Protein AF-A0A2V8E958-F1 (afdb_monomer_lite)

Foldseek 3Di:
DDPDDPQCPVVVVVVVVPDQKDKAKDWPDPQFQFADIFIFIAIADPPDDDPPLDAPVVDDPVRLVVLLCVRVVPPVHDGNSNRNSVNVVVLLVVLVVVCVVPVLQVCNPCVRHPDPSNLVSCVVPNDDPRGDPPDDDPVNVVVPD

Secondary structure (DSSP, 8-state):
-PPPPGGGHHHHHHHHTT-S--EEEEEE-TT-SBS--EEEEEE--TT---TT---GGGS-HHHHHHHHHHHHHT-S---HHHHHHHHHHHHHHHHHHHHHH-GGG-HHHHTT---HHHHHHHHHH---TTB-TT---HHHHTT--

pLDDT: mean 80.19, std 15.6, range [35.97, 97.81]

Structure (mmCIF, N/CA/C/O backbone):
data_AF-A0A2V8E958-F1
#
_entry.id   AF-A0A2V8E958-F1
#
loop_
_atom_site.group_PDB
_atom_site.id
_atom_site.type_symbol
_atom_site.label_atom_id
_atom_site.label_alt_id
_atom_site.label_comp_id
_atom_site.label_asym_id
_atom_site.label_entity_id
_atom_site.label_seq_id
_atom_site.pdbx_PDB_ins_code
_atom_site.Cartn_x
_atom_site.Cartn_y
_atom_site.Cartn_z
_atom_site.occupancy
_atom_site.B_iso_or_equiv
_atom_site.auth_seq_id
_atom_site.auth_comp_id
_atom_site.auth_asym_id
_atom_site.auth_atom_id
_atom_site.pdbx_PDB_model_num
ATOM 1 N N . MET A 1 1 ? -1.763 -2.589 37.118 1.00 35.97 1 MET A N 1
ATOM 2 C CA . MET A 1 1 ? -2.200 -1.428 36.309 1.00 35.97 1 MET A CA 1
ATOM 3 C C . MET A 1 1 ? -1.432 -1.448 34.993 1.00 35.97 1 MET A C 1
ATOM 5 O O . MET A 1 1 ? -0.215 -1.314 35.014 1.00 35.97 1 MET A O 1
ATOM 9 N N . VAL A 1 2 ? -2.095 -1.737 33.870 1.00 41.94 2 VAL A N 1
ATOM 10 C CA . VAL A 1 2 ? -1.427 -1.859 32.560 1.00 41.94 2 VAL A CA 1
ATOM 11 C C . VAL A 1 2 ? -1.036 -0.460 32.080 1.00 41.94 2 VAL A C 1
ATOM 13 O O . VAL A 1 2 ? -1.898 0.406 31.946 1.00 41.94 2 VAL A O 1
ATOM 16 N N . ARG A 1 3 ? 0.2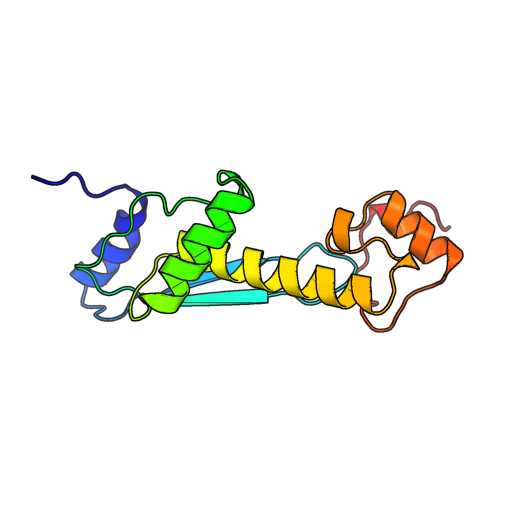60 -0.215 31.842 1.00 41.00 3 ARG A N 1
ATOM 17 C CA . ARG A 1 3 ? 0.726 1.027 31.206 1.00 41.00 3 ARG A CA 1
ATOM 18 C C . ARG A 1 3 ? 0.137 1.099 29.799 1.00 41.00 3 ARG A C 1
ATOM 20 O O . ARG A 1 3 ? 0.449 0.258 28.962 1.00 41.00 3 ARG A O 1
ATOM 27 N N . VAL A 1 4 ? -0.704 2.097 29.54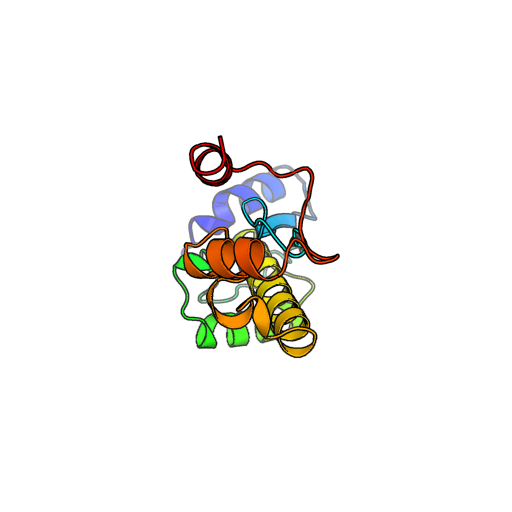7 1.00 50.84 4 VAL A N 1
ATOM 28 C CA . VAL A 1 4 ? -1.223 2.374 28.206 1.00 50.84 4 VAL A CA 1
ATOM 29 C C . VAL A 1 4 ? -0.081 2.969 27.369 1.00 50.84 4 VAL A C 1
ATOM 31 O O . VAL A 1 4 ? 0.457 4.006 27.760 1.00 50.84 4 VAL A O 1
ATOM 34 N N . PRO A 1 5 ? 0.329 2.342 26.251 1.00 52.16 5 PRO A N 1
ATOM 35 C CA . PRO A 1 5 ? 1.373 2.890 25.388 1.00 52.16 5 PRO A CA 1
ATOM 36 C C . PRO A 1 5 ? 0.954 4.241 24.791 1.00 52.16 5 PRO A C 1
ATOM 38 O O . PRO A 1 5 ? -0.223 4.452 24.491 1.00 52.16 5 PRO A O 1
ATOM 41 N N . ALA A 1 6 ? 1.927 5.131 24.565 1.00 49.84 6 ALA A N 1
ATOM 42 C CA . ALA A 1 6 ? 1.717 6.512 24.107 1.00 49.84 6 ALA A CA 1
ATOM 43 C C . ALA A 1 6 ? 0.895 6.648 22.806 1.00 49.84 6 ALA A C 1
ATOM 45 O O . ALA A 1 6 ? 0.260 7.674 22.577 1.00 49.84 6 ALA A O 1
ATOM 46 N N . THR A 1 7 ? 0.846 5.605 21.974 1.00 56.62 7 THR A N 1
ATOM 47 C CA . THR A 1 7 ? 0.078 5.575 20.719 1.00 56.62 7 THR A CA 1
ATOM 48 C C . THR A 1 7 ? -1.436 5.628 20.917 1.00 56.62 7 THR A C 1
ATOM 50 O O . THR A 1 7 ? -2.149 6.028 20.004 1.00 56.62 7 THR A O 1
ATOM 53 N N . ARG A 1 8 ? -1.947 5.283 22.105 1.00 63.72 8 ARG A N 1
ATOM 54 C CA . ARG A 1 8 ? -3.380 5.395 22.419 1.00 63.72 8 ARG A CA 1
ATOM 55 C C . ARG A 1 8 ? -3.761 6.720 23.063 1.00 63.72 8 ARG A C 1
ATOM 57 O O . ARG A 1 8 ? -4.940 6.932 23.317 1.00 63.72 8 ARG A O 1
ATOM 64 N N . THR A 1 9 ? -2.812 7.609 23.351 1.00 70.56 9 THR A N 1
ATOM 65 C CA . THR A 1 9 ? -3.106 8.840 24.098 1.00 70.56 9 THR A CA 1
ATOM 66 C C . THR A 1 9 ? -4.092 9.732 23.344 1.00 70.56 9 THR A C 1
ATOM 68 O O . THR A 1 9 ? -5.063 10.182 23.941 1.00 70.56 9 THR A O 1
ATOM 71 N N . LEU A 1 10 ? -3.917 9.911 22.029 1.00 78.25 10 LEU A N 1
ATOM 72 C CA . LEU A 1 10 ? -4.840 10.706 21.208 1.00 78.25 10 LEU A CA 1
ATOM 73 C C . LEU A 1 10 ? -6.221 10.055 21.090 1.00 78.25 10 LEU A C 1
ATOM 75 O O . LEU A 1 10 ? -7.231 10.695 21.372 1.00 78.25 10 LEU A O 1
ATOM 79 N N . GLU A 1 11 ? -6.278 8.771 20.737 1.00 78.94 11 GLU A N 1
ATOM 80 C CA . GLU A 1 11 ? -7.554 8.064 20.600 1.00 78.94 11 GLU A CA 1
ATOM 81 C C . GLU A 1 11 ? -8.324 7.999 21.929 1.00 78.94 11 GLU A C 1
ATOM 83 O O . GLU A 1 11 ? -9.544 8.133 21.953 1.00 78.94 11 GLU A O 1
ATOM 88 N N . ASN A 1 12 ? -7.624 7.816 23.052 1.00 78.06 12 ASN A N 1
ATOM 89 C CA . ASN A 1 12 ? -8.234 7.812 24.379 1.00 78.06 12 ASN A CA 1
ATOM 90 C C . ASN A 1 12 ? -8.743 9.198 24.775 1.00 78.06 12 ASN A C 1
ATOM 92 O O . ASN A 1 12 ? -9.803 9.287 25.389 1.00 78.06 12 ASN A O 1
ATOM 96 N N . SER A 1 13 ? -8.027 10.269 24.422 1.00 84.38 13 SER A N 1
ATOM 97 C CA . SER A 1 13 ? -8.508 11.638 24.627 1.00 84.38 13 SER A CA 1
ATOM 98 C C . SER A 1 13 ? -9.791 11.903 23.838 1.00 84.38 13 SER A C 1
ATOM 100 O O . SER A 1 13 ? -10.743 12.430 24.405 1.00 84.38 13 SER A O 1
ATOM 102 N N . LEU A 1 14 ? -9.865 11.458 22.578 1.00 85.56 14 LEU A N 1
ATOM 103 C CA . LEU A 1 14 ? -11.079 11.567 21.761 1.00 85.56 14 LEU A CA 1
ATOM 104 C C . LEU A 1 14 ? -12.248 10.772 22.366 1.00 85.56 14 LEU A C 1
ATOM 106 O O . LEU A 1 14 ? -13.363 11.280 22.467 1.00 85.56 14 LEU A O 1
ATOM 110 N N . ARG A 1 15 ? -11.995 9.559 22.864 1.00 81.19 15 ARG A N 1
ATOM 111 C CA . ARG A 1 15 ? -13.026 8.763 23.551 1.00 81.19 15 ARG A CA 1
ATOM 112 C C . ARG A 1 15 ? -13.539 9.432 24.826 1.00 81.19 15 ARG A C 1
ATOM 114 O O . ARG A 1 15 ? -14.739 9.413 25.080 1.00 81.19 15 ARG A O 1
ATOM 121 N N . ARG A 1 16 ? -12.659 10.068 25.609 1.00 84.75 16 ARG A N 1
ATOM 122 C CA . ARG A 1 16 ? -13.041 10.792 26.837 1.00 84.75 16 ARG A CA 1
ATOM 123 C C . ARG A 1 16 ? -13.965 11.979 26.579 1.00 84.75 16 ARG A C 1
ATOM 125 O O . ARG A 1 16 ? -14.739 12.317 27.464 1.00 84.75 16 ARG A O 1
ATOM 132 N N . VAL A 1 17 ? -13.900 12.587 25.395 1.00 90.50 17 VAL A N 1
ATOM 133 C CA . VAL A 1 17 ? -14.793 13.692 25.006 1.00 90.50 17 VAL A 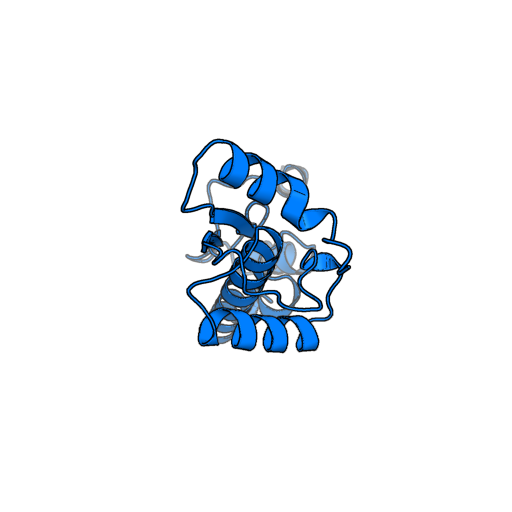CA 1
ATOM 134 C C . VAL A 1 17 ? -16.045 13.219 24.251 1.00 90.50 17 VAL A C 1
ATOM 136 O O . VAL A 1 17 ? -16.770 14.040 23.702 1.00 90.50 17 VAL A O 1
ATOM 139 N N . GLY A 1 18 ? -16.323 11.908 24.238 1.00 86.44 18 GLY A N 1
ATOM 140 C CA . GLY A 1 18 ? -17.582 11.336 23.745 1.00 86.44 18 GLY A CA 1
ATOM 141 C C . GLY A 1 18 ? -17.516 10.650 22.378 1.00 86.44 18 GLY A C 1
ATOM 142 O O . GLY A 1 18 ? -18.518 10.082 21.944 1.00 86.44 18 GLY A O 1
ATOM 143 N N . PHE A 1 19 ? -16.365 10.635 21.692 1.00 84.69 19 PHE A N 1
ATOM 144 C CA . PHE A 1 19 ? -16.241 9.909 20.423 1.00 84.69 19 PHE A CA 1
ATOM 145 C C . PHE A 1 19 ? -16.161 8.398 20.658 1.00 84.69 19 PHE A C 1
ATOM 147 O O . PHE A 1 19 ? -15.138 7.871 21.090 1.00 84.69 19 PHE A O 1
ATOM 154 N N . VAL A 1 20 ? -17.235 7.681 20.327 1.00 77.88 20 VAL A N 1
ATOM 155 C CA . VAL A 1 20 ? -17.314 6.216 20.481 1.00 77.88 20 VAL A CA 1
ATOM 156 C C . VAL A 1 20 ? -16.438 5.492 19.451 1.00 77.88 20 VAL A C 1
ATOM 158 O O . VAL A 1 20 ? -15.766 4.510 19.766 1.00 77.88 20 VAL A O 1
ATOM 161 N N . HIS A 1 21 ? -16.398 6.017 18.227 1.00 80.25 21 HIS A N 1
ATOM 162 C CA . HIS A 1 21 ? -15.698 5.431 17.090 1.00 80.25 21 HIS A CA 1
ATOM 163 C C . HIS A 1 21 ? -14.545 6.337 16.657 1.00 80.25 21 HIS A C 1
ATOM 165 O O . HIS A 1 21 ? -14.767 7.441 16.168 1.00 80.25 21 HIS A O 1
ATOM 171 N N . VAL A 1 22 ? -13.311 5.860 16.826 1.00 80.00 22 VAL A N 1
ATOM 172 C CA . VAL A 1 22 ? -12.095 6.576 16.419 1.00 80.00 22 VAL A CA 1
ATOM 173 C C . VAL A 1 22 ? -11.335 5.708 15.427 1.00 80.00 22 VAL A C 1
ATOM 175 O O . VAL A 1 22 ? -11.023 4.552 15.734 1.00 80.00 22 VAL A O 1
ATOM 178 N N . ALA A 1 23 ? -11.057 6.267 14.249 1.00 83.44 23 ALA A N 1
ATOM 179 C CA . ALA A 1 23 ? -10.279 5.614 13.209 1.00 83.44 23 ALA A CA 1
ATOM 180 C C . ALA A 1 23 ? -8.901 6.263 13.050 1.00 83.44 23 ALA A C 1
ATOM 182 O O . ALA A 1 23 ? -8.782 7.485 12.999 1.00 83.44 23 ALA A O 1
ATOM 183 N N . GLY A 1 24 ? -7.868 5.430 12.954 1.00 82.94 24 GLY A N 1
ATOM 184 C CA . GLY A 1 24 ? -6.555 5.832 12.474 1.00 82.94 24 GLY A CA 1
ATOM 185 C C . GLY A 1 24 ? -6.490 5.715 10.956 1.00 82.94 24 GLY A C 1
ATOM 186 O O . GLY A 1 24 ? -6.978 4.736 10.394 1.00 82.94 24 GLY A O 1
ATOM 187 N N . VAL A 1 25 ? -5.888 6.700 10.296 1.00 87.00 25 VAL A N 1
ATOM 188 C CA . VAL A 1 25 ? -5.746 6.746 8.836 1.00 87.00 25 VAL A CA 1
ATOM 189 C C . VAL A 1 25 ? -4.274 6.909 8.490 1.00 87.00 25 VAL A C 1
ATOM 191 O O . VAL A 1 25 ? -3.575 7.655 9.174 1.00 87.00 25 VAL A O 1
ATOM 194 N N . ASP A 1 26 ? -3.814 6.206 7.460 1.00 89.69 26 ASP A N 1
ATOM 195 C CA . ASP A 1 26 ? -2.472 6.380 6.901 1.00 89.69 26 ASP A CA 1
ATOM 196 C C . ASP A 1 26 ? -2.437 6.005 5.413 1.00 89.69 26 ASP A C 1
ATOM 198 O O . ASP A 1 26 ? -3.292 5.249 4.933 1.00 89.69 26 ASP A O 1
ATOM 202 N N . GLU A 1 27 ? -1.437 6.501 4.688 1.00 92.69 27 GLU A N 1
ATOM 203 C CA . GLU A 1 27 ? -1.225 6.222 3.274 1.00 92.69 27 GLU A CA 1
ATOM 204 C C . GLU A 1 27 ? 0.194 5.760 2.934 1.00 92.69 27 GLU A C 1
ATOM 206 O O . GLU A 1 27 ? 1.186 6.077 3.584 1.00 92.69 27 GLU A O 1
ATOM 211 N N . VAL A 1 28 ? 0.315 5.026 1.828 1.00 92.38 28 VAL A N 1
ATOM 212 C CA . VAL A 1 28 ? 1.604 4.616 1.271 1.00 92.38 28 VAL A CA 1
ATOM 213 C C . VAL A 1 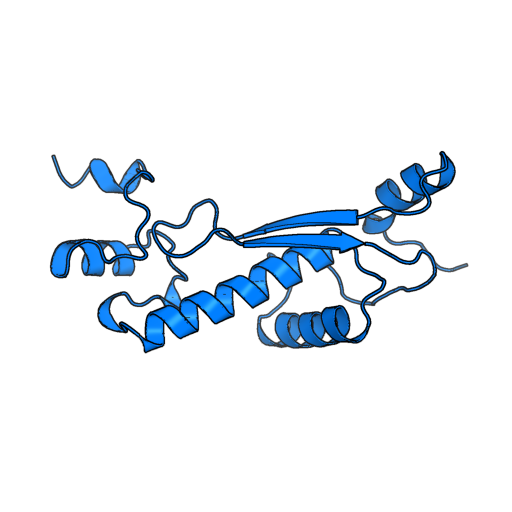28 ? 1.621 4.864 -0.230 1.00 92.38 28 VAL A C 1
ATOM 215 O O . VAL A 1 28 ? 0.635 4.673 -0.941 1.00 92.38 28 VAL A O 1
ATOM 218 N N . GLY A 1 29 ? 2.789 5.259 -0.739 1.00 90.56 29 GLY A N 1
ATOM 219 C CA . GL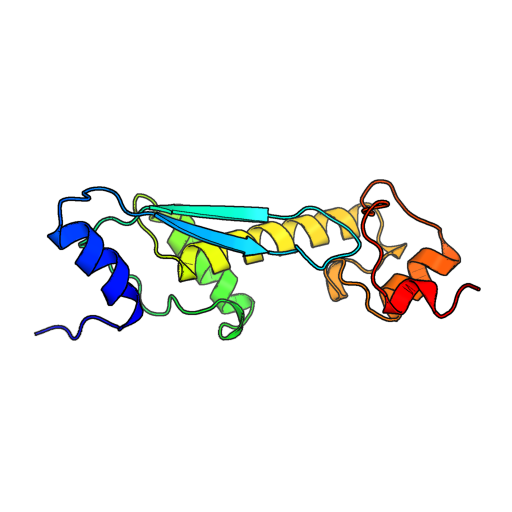Y A 1 29 ? 3.026 5.384 -2.174 1.00 90.56 29 GLY A CA 1
ATOM 220 C C . GLY A 1 29 ? 2.806 6.771 -2.753 1.00 90.56 29 GLY A C 1
ATOM 221 O O . GLY A 1 29 ? 2.829 6.911 -3.973 1.00 90.56 29 GLY A O 1
ATOM 222 N N . ARG A 1 30 ? 2.607 7.798 -1.918 1.00 92.88 30 ARG A N 1
ATOM 223 C CA . ARG A 1 30 ? 2.493 9.201 -2.352 1.00 92.88 30 ARG A CA 1
ATOM 224 C C . ARG A 1 30 ? 3.649 9.624 -3.267 1.00 92.88 30 ARG A C 1
ATOM 226 O O . ARG A 1 30 ? 3.400 10.192 -4.319 1.00 92.88 30 ARG A O 1
ATOM 233 N N . GLY A 1 31 ? 4.889 9.305 -2.891 1.00 90.50 31 GLY A N 1
ATOM 234 C CA . GLY A 1 31 ? 6.102 9.713 -3.618 1.00 90.50 31 GLY A CA 1
ATOM 235 C C . GLY A 1 31 ? 6.565 8.767 -4.732 1.00 90.50 31 GLY A C 1
ATOM 236 O O . GLY A 1 31 ? 7.704 8.872 -5.174 1.00 90.50 31 GLY A O 1
ATOM 237 N N . CYS A 1 32 ? 5.746 7.797 -5.139 1.00 92.62 32 CYS A N 1
ATOM 238 C CA . CYS A 1 32 ? 6.135 6.830 -6.163 1.00 92.62 32 CYS A CA 1
ATOM 239 C C . CYS A 1 32 ? 5.785 7.331 -7.568 1.00 92.62 32 CYS A C 1
ATOM 241 O O . CYS A 1 32 ? 4.706 7.878 -7.789 1.00 92.62 32 CYS A O 1
ATOM 243 N N . LEU A 1 33 ? 6.685 7.074 -8.516 1.00 93.81 33 LEU A N 1
ATOM 244 C CA . LEU A 1 33 ? 6.509 7.359 -9.939 1.00 93.81 33 LEU A CA 1
ATOM 245 C C . LEU A 1 33 ? 5.484 6.420 -10.592 1.00 93.81 33 LEU A C 1
ATOM 247 O O . LEU A 1 33 ? 4.822 6.801 -11.553 1.00 93.81 33 LEU A O 1
ATOM 251 N N . ALA A 1 34 ? 5.339 5.201 -10.067 1.00 94.06 34 ALA A N 1
ATOM 252 C CA . ALA A 1 34 ? 4.423 4.191 -10.588 1.00 94.06 34 ALA A CA 1
ATOM 253 C C . ALA A 1 34 ? 3.606 3.495 -9.492 1.00 94.06 34 ALA A C 1
ATOM 255 O O . ALA A 1 34 ? 3.998 3.443 -8.317 1.00 94.06 34 ALA A O 1
ATOM 256 N N . GLY A 1 35 ? 2.475 2.930 -9.912 1.00 93.75 35 GLY A N 1
ATOM 257 C CA . GLY A 1 35 ? 1.522 2.211 -9.073 1.00 93.75 35 GLY A CA 1
ATOM 258 C C . GLY A 1 35 ? 0.595 3.135 -8.277 1.00 93.75 35 GLY A C 1
ATOM 259 O O . GLY A 1 35 ? 0.755 4.359 -8.292 1.00 93.75 35 GLY A O 1
ATOM 260 N N . PRO A 1 36 ? -0.383 2.582 -7.548 1.00 93.88 36 PRO A N 1
ATOM 261 C CA . PRO A 1 36 ? -1.379 3.366 -6.824 1.00 93.88 36 PRO A CA 1
ATOM 262 C C . PRO A 1 36 ? -0.823 3.997 -5.539 1.00 93.88 36 PRO A C 1
ATOM 264 O O . PRO A 1 36 ? 0.212 3.580 -4.996 1.00 93.88 36 PRO A O 1
ATOM 267 N N . VAL A 1 37 ? -1.520 5.029 -5.060 1.00 93.50 37 VAL A N 1
ATOM 268 C CA . VAL A 1 37 ? -1.480 5.426 -3.648 1.00 93.50 37 VAL A CA 1
ATOM 269 C C . VAL A 1 37 ? -2.507 4.558 -2.937 1.00 93.50 37 VAL A C 1
ATOM 271 O O . VAL A 1 37 ? -3.642 4.455 -3.396 1.00 93.50 37 VAL A O 1
ATOM 274 N N . VAL A 1 38 ? -2.109 3.927 -1.838 1.00 91.81 38 VAL A N 1
ATOM 275 C CA . VAL A 1 38 ? -3.014 3.118 -1.021 1.00 91.81 38 VAL A CA 1
ATOM 276 C C . VAL A 1 38 ? -3.176 3.818 0.311 1.00 91.81 38 VAL A C 1
ATOM 278 O O . VAL A 1 38 ? -2.188 4.020 1.011 1.00 91.81 38 VAL A O 1
ATOM 281 N N . ALA A 1 39 ? -4.409 4.174 0.648 1.00 90.25 39 ALA A N 1
ATOM 282 C CA . ALA A 1 39 ? -4.777 4.636 1.975 1.00 90.25 39 ALA A CA 1
ATOM 283 C C . ALA A 1 39 ? -5.506 3.515 2.717 1.00 90.25 39 ALA A C 1
ATOM 285 O O . ALA A 1 39 ? -6.217 2.711 2.112 1.00 90.25 39 ALA A O 1
ATOM 286 N N . ALA A 1 40 ? -5.339 3.477 4.030 1.00 87.62 40 ALA A N 1
ATOM 287 C CA . ALA A 1 40 ? -6.097 2.612 4.910 1.00 87.62 40 ALA A CA 1
ATOM 288 C C . ALA A 1 40 ? -6.699 3.453 6.031 1.00 87.62 40 ALA A C 1
ATOM 290 O O . ALA A 1 40 ? -6.049 4.346 6.568 1.00 87.62 40 ALA A O 1
ATOM 291 N N . ALA A 1 41 ? -7.934 3.134 6.397 1.00 85.88 41 ALA A N 1
ATOM 292 C CA . ALA A 1 41 ? -8.574 3.630 7.600 1.00 85.88 41 ALA A CA 1
ATOM 293 C C . ALA A 1 41 ? -8.916 2.425 8.464 1.00 85.88 41 ALA A C 1
ATOM 295 O O . ALA A 1 41 ? -9.475 1.441 7.974 1.00 85.88 41 ALA A O 1
ATOM 296 N N . VAL A 1 42 ? -8.562 2.487 9.740 1.00 81.94 42 VAL A N 1
ATOM 297 C CA . VAL A 1 42 ? -8.820 1.394 10.661 1.00 81.94 42 VAL A CA 1
ATOM 298 C C . VAL A 1 42 ? -9.429 1.942 11.941 1.00 81.94 42 VAL A C 1
ATOM 300 O O . VAL A 1 42 ? -8.900 2.870 12.538 1.00 81.94 42 VAL A O 1
ATOM 303 N N . LEU A 1 43 ? -10.590 1.410 12.321 1.00 77.00 43 LEU A N 1
ATOM 304 C CA . LEU A 1 43 ? -11.361 1.807 13.500 1.00 77.00 43 LEU A CA 1
ATOM 305 C C . LEU A 1 43 ? -11.039 0.872 14.661 1.00 77.00 43 LEU A C 1
ATOM 307 O O . LEU A 1 43 ? -10.928 -0.323 14.417 1.00 77.00 43 LEU A O 1
ATOM 311 N N . LEU A 1 44 ? -10.884 1.386 15.893 1.00 71.44 44 LEU A N 1
ATOM 312 C CA . LEU A 1 44 ? -10.526 0.597 17.087 1.00 71.44 44 LEU A CA 1
ATOM 313 C C . LEU A 1 44 ? -11.656 0.363 18.088 1.00 71.44 44 LEU A C 1
ATOM 315 O O . LEU A 1 44 ? -12.191 1.332 18.633 1.00 71.44 44 LEU A O 1
ATOM 319 N N . HIS A 1 45 ? -11.852 -0.902 18.487 1.00 68.88 45 HIS A N 1
ATOM 320 C CA . HIS A 1 45 ? -12.516 -1.226 19.752 1.00 68.88 45 HIS A CA 1
ATOM 321 C C . HIS A 1 45 ? -11.589 -0.889 20.941 1.00 68.88 45 HIS A C 1
ATOM 323 O O . HIS A 1 45 ? -10.431 -1.328 20.942 1.00 68.88 45 HIS A O 1
ATOM 329 N N . PRO A 1 46 ? -12.059 -0.148 21.963 1.00 67.50 46 PRO A N 1
ATOM 330 C CA . PRO A 1 46 ? -11.221 0.349 23.063 1.00 67.50 46 PRO A CA 1
ATOM 331 C C . PRO A 1 46 ? -10.473 -0.758 23.828 1.00 67.50 46 PRO A C 1
ATOM 333 O O . PRO A 1 46 ? -9.282 -0.614 24.118 1.00 67.50 46 PRO A O 1
ATOM 336 N N . ASP A 1 47 ? -11.122 -1.901 24.060 1.00 68.81 47 ASP A N 1
ATOM 337 C CA . ASP A 1 47 ? -10.580 -2.969 24.918 1.00 68.81 47 ASP A CA 1
ATOM 338 C C . ASP A 1 47 ? -9.634 -3.959 24.221 1.00 68.81 47 ASP A C 1
ATOM 340 O O . ASP A 1 47 ? -9.037 -4.820 24.867 1.00 68.81 47 ASP A O 1
ATOM 344 N N . ARG A 1 48 ? -9.452 -3.862 22.898 1.00 68.06 48 ARG A N 1
ATOM 345 C CA . ARG A 1 48 ? -8.628 -4.821 22.144 1.00 68.06 48 ARG A CA 1
ATOM 346 C C . ARG A 1 48 ? -7.232 -4.268 21.903 1.00 68.06 48 ARG A C 1
ATOM 348 O O . ARG A 1 48 ? -7.056 -3.369 21.087 1.00 68.06 48 ARG A O 1
ATOM 355 N N . HIS A 1 49 ? -6.228 -4.786 22.612 1.00 71.00 49 HIS A N 1
ATOM 356 C CA . HIS A 1 49 ? -4.817 -4.420 22.435 1.00 71.00 49 HIS A CA 1
ATOM 357 C C . HIS A 1 49 ? -4.057 -5.466 21.616 1.00 71.00 49 HIS A C 1
ATOM 359 O O . HIS A 1 49 ? -4.120 -6.656 21.918 1.00 71.00 49 HIS A O 1
ATOM 365 N N . ILE A 1 50 ? -3.276 -5.018 20.626 1.00 71.19 50 ILE A N 1
ATOM 366 C CA . ILE A 1 50 ? -2.414 -5.895 19.826 1.00 71.19 50 ILE A CA 1
ATOM 367 C C . ILE A 1 50 ? -0.951 -5.523 20.046 1.00 71.19 50 ILE A C 1
ATOM 369 O O . ILE A 1 50 ? -0.486 -4.498 19.545 1.00 71.19 50 ILE A O 1
ATOM 373 N N . PRO A 1 51 ? -0.203 -6.371 20.770 1.00 71.88 51 PRO A N 1
ATOM 374 C CA . PRO A 1 51 ? 1.219 -6.165 20.990 1.00 71.88 51 PRO A CA 1
ATOM 375 C C . PRO A 1 51 ? 2.011 -6.122 19.679 1.00 71.88 51 PRO A C 1
ATOM 377 O O . PRO A 1 51 ? 1.838 -6.981 18.812 1.00 71.88 51 PRO A O 1
ATOM 380 N N . GLY A 1 52 ? 2.926 -5.155 19.578 1.00 69.81 52 GLY A N 1
ATOM 381 C CA . GLY A 1 52 ? 3.862 -5.020 18.458 1.00 69.81 52 GLY A CA 1
ATOM 382 C C . GLY A 1 52 ? 3.358 -4.191 17.274 1.00 69.81 52 GLY A C 1
ATOM 383 O O . GLY A 1 52 ? 4.082 -4.079 16.289 1.00 69.81 52 GLY A O 1
ATOM 384 N N . VAL A 1 53 ? 2.157 -3.607 17.360 1.00 69.81 53 VAL A N 1
ATOM 385 C CA . VAL A 1 53 ? 1.689 -2.599 16.398 1.00 69.81 53 VAL A CA 1
ATOM 386 C C . VAL A 1 53 ? 2.435 -1.288 16.658 1.00 69.81 53 VAL A C 1
ATOM 388 O O . VAL A 1 53 ? 2.164 -0.585 17.631 1.00 69.81 53 VAL A O 1
ATOM 391 N N . CYS A 1 54 ? 3.381 -0.988 15.776 1.00 69.12 54 CYS A N 1
ATOM 392 C CA . CYS A 1 54 ? 4.208 0.216 15.762 1.00 69.12 54 CYS A CA 1
ATOM 393 C C . CYS A 1 54 ? 4.272 0.758 14.324 1.00 69.12 54 CYS A C 1
ATOM 395 O O . CYS A 1 54 ? 3.719 0.139 13.412 1.00 69.12 54 CYS A O 1
ATOM 397 N N . ASP A 1 55 ? 4.960 1.883 14.117 1.00 65.75 55 ASP A N 1
ATOM 398 C CA . ASP A 1 55 ? 5.247 2.411 12.777 1.00 65.75 55 ASP A CA 1
ATOM 399 C C . ASP A 1 55 ? 5.791 1.309 11.847 1.00 65.75 55 ASP A C 1
ATOM 401 O O . ASP A 1 55 ? 6.724 0.578 12.202 1.00 65.75 55 ASP A O 1
ATOM 405 N N . SER A 1 56 ? 5.191 1.176 10.658 1.00 64.94 56 SER A N 1
ATOM 406 C CA . SER A 1 56 ? 5.504 0.105 9.705 1.00 64.94 56 SER A CA 1
ATOM 407 C C . SER A 1 56 ? 6.974 0.073 9.260 1.00 64.94 56 SER A C 1
ATOM 409 O O . SER A 1 56 ? 7.470 -0.998 8.899 1.00 64.94 56 SER A O 1
ATOM 411 N N . LYS A 1 57 ? 7.699 1.199 9.323 1.00 70.38 57 LYS A N 1
ATOM 412 C CA . LYS A 1 57 ? 9.118 1.306 8.940 1.00 70.38 57 LYS A CA 1
ATOM 413 C C . LYS A 1 57 ? 10.050 0.652 9.956 1.00 70.38 57 LYS A C 1
ATOM 415 O O . LYS A 1 57 ? 11.150 0.251 9.593 1.00 70.38 57 LYS A O 1
ATOM 420 N N . LEU A 1 58 ? 9.604 0.495 11.202 1.00 73.00 58 LEU A N 1
ATOM 421 C CA . LEU A 1 58 ? 10.368 -0.143 12.280 1.00 73.00 58 LEU A CA 1
ATOM 422 C C . LEU A 1 58 ? 10.125 -1.658 12.366 1.00 73.00 58 LEU A C 1
ATOM 424 O O . LEU A 1 58 ? 10.671 -2.331 13.241 1.00 73.00 58 LEU A O 1
ATOM 428 N N . VAL A 1 59 ? 9.295 -2.212 11.475 1.00 76.38 59 VAL A N 1
ATOM 429 C CA . VAL A 1 59 ? 8.891 -3.619 11.499 1.00 76.38 59 VAL A CA 1
ATOM 430 C C . VAL A 1 59 ? 9.433 -4.362 10.264 1.00 76.38 59 VAL A C 1
ATOM 432 O O . VAL A 1 59 ? 9.137 -3.971 9.126 1.00 76.38 59 VAL A O 1
ATOM 435 N N . PRO A 1 60 ? 10.181 -5.471 10.446 1.00 83.44 60 PRO A N 1
ATOM 436 C CA . PRO A 1 60 ? 10.636 -6.320 9.342 1.00 83.44 60 PRO A CA 1
ATOM 437 C C . PRO A 1 60 ? 9.476 -6.829 8.475 1.00 83.44 60 PRO A C 1
ATOM 439 O O . PRO A 1 60 ? 8.377 -7.051 8.981 1.00 83.44 60 PRO A O 1
ATOM 442 N N . SER A 1 61 ? 9.718 -7.062 7.182 1.00 82.50 61 SER A N 1
ATOM 443 C CA . SER A 1 61 ? 8.692 -7.473 6.203 1.00 82.50 61 SER A CA 1
ATOM 444 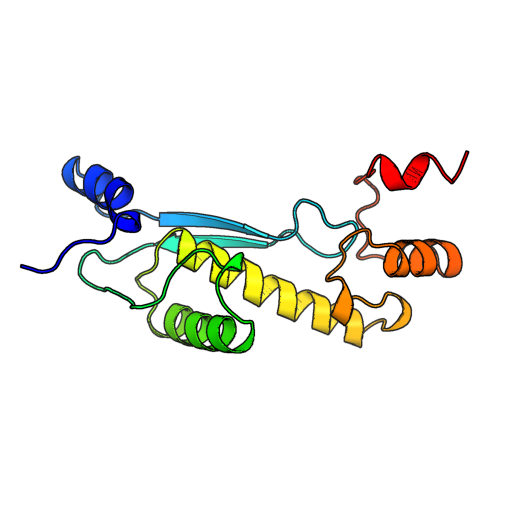C C . SER A 1 61 ? 7.877 -8.692 6.648 1.00 82.50 61 SER A C 1
ATOM 446 O O . SER A 1 61 ? 6.651 -8.637 6.659 1.00 82.50 61 SER A O 1
ATOM 448 N N . VAL A 1 62 ? 8.545 -9.752 7.110 1.00 84.06 62 VAL A N 1
ATOM 449 C CA . VAL A 1 62 ? 7.892 -10.982 7.597 1.00 84.06 62 VAL A CA 1
ATOM 450 C C . VAL A 1 62 ? 6.966 -10.693 8.781 1.00 84.06 62 VAL A C 1
ATOM 452 O O . VAL A 1 62 ? 5.838 -11.177 8.846 1.00 84.06 62 VAL A O 1
ATOM 455 N N . LYS A 1 63 ? 7.417 -9.848 9.713 1.00 84.31 63 LYS A N 1
ATOM 456 C CA . LYS A 1 63 ? 6.636 -9.471 10.893 1.00 84.31 63 LYS A CA 1
ATOM 457 C C . LYS A 1 63 ? 5.478 -8.533 10.534 1.00 84.31 63 LYS A C 1
ATOM 459 O O . LYS A 1 63 ? 4.429 -8.610 11.167 1.00 84.31 63 LYS A O 1
ATOM 464 N N . ARG A 1 64 ? 5.627 -7.691 9.502 1.00 85.06 64 ARG A N 1
ATOM 465 C CA . ARG A 1 64 ? 4.534 -6.873 8.947 1.00 85.06 64 ARG A CA 1
ATOM 466 C C . ARG A 1 64 ? 3.427 -7.730 8.360 1.00 85.06 64 ARG A C 1
ATOM 468 O O . ARG A 1 64 ? 2.270 -7.441 8.627 1.00 85.06 64 ARG A O 1
ATOM 475 N N . GLU A 1 65 ? 3.772 -8.787 7.638 1.00 85.06 65 GLU A N 1
ATOM 476 C CA . GLU A 1 65 ? 2.790 -9.710 7.065 1.00 85.06 65 GLU A CA 1
ATOM 477 C C . GLU A 1 65 ? 1.988 -10.431 8.158 1.00 85.06 65 GLU A C 1
ATOM 479 O O . GLU A 1 65 ? 0.761 -10.477 8.130 1.00 85.06 65 GLU A O 1
ATOM 484 N N . GLN A 1 66 ? 2.677 -10.911 9.198 1.00 84.62 66 GLN A N 1
ATOM 485 C CA . GLN A 1 66 ? 2.028 -11.519 10.362 1.00 84.62 66 GLN A CA 1
ATOM 486 C C . GLN A 1 66 ? 1.123 -10.527 11.103 1.00 84.62 66 GLN A C 1
ATOM 488 O O . GLN A 1 66 ? 0.032 -10.888 11.549 1.00 84.62 66 GLN A O 1
ATOM 493 N N . LEU A 1 67 ? 1.566 -9.275 11.258 1.00 83.12 67 LEU A N 1
ATOM 494 C CA . LEU A 1 67 ? 0.743 -8.222 11.846 1.00 83.12 67 LEU A CA 1
ATOM 495 C C . LEU A 1 67 ? -0.456 -7.901 10.956 1.00 83.12 67 LEU A C 1
ATOM 497 O O . LEU A 1 67 ? -1.543 -7.766 11.499 1.00 83.12 67 LEU A O 1
ATOM 501 N N . TYR A 1 68 ? -0.292 -7.839 9.634 1.00 84.44 68 TYR A N 1
ATOM 502 C CA . TYR A 1 68 ? -1.383 -7.635 8.683 1.00 84.44 68 TYR A CA 1
ATOM 503 C C . TYR A 1 68 ? -2.454 -8.713 8.825 1.00 84.44 68 TYR A C 1
ATOM 505 O O . TYR A 1 68 ? -3.618 -8.381 9.011 1.00 84.44 68 TYR A O 1
ATOM 513 N N . GLU A 1 69 ? -2.075 -9.993 8.826 1.00 83.56 69 GLU A N 1
ATOM 514 C CA . GLU A 1 69 ? -3.030 -11.094 8.996 1.00 83.56 69 GLU A CA 1
ATOM 515 C C . GLU A 1 69 ? -3.779 -10.994 10.328 1.00 83.56 69 GLU A C 1
ATOM 517 O O . GLU A 1 69 ? -4.997 -11.158 10.377 1.00 83.56 69 GLU A O 1
ATOM 522 N N . ARG A 1 70 ? -3.072 -10.669 11.417 1.00 79.81 70 ARG A N 1
ATOM 523 C CA . ARG A 1 70 ? -3.699 -10.447 12.728 1.00 79.81 70 ARG A CA 1
ATOM 524 C C . ARG A 1 70 ? -4.646 -9.248 12.700 1.00 79.81 70 ARG A C 1
ATOM 526 O O . ARG A 1 70 ? -5.733 -9.351 13.264 1.00 79.81 70 ARG A O 1
ATOM 533 N N . ILE A 1 71 ? -4.240 -8.164 12.034 1.00 76.44 71 ILE A N 1
ATOM 534 C CA . ILE A 1 71 ? -5.014 -6.934 11.848 1.00 76.44 71 ILE A CA 1
ATOM 535 C C . ILE A 1 71 ? -6.309 -7.239 11.086 1.00 76.44 71 ILE A C 1
ATOM 537 O O . ILE A 1 71 ? -7.406 -7.007 11.586 1.00 76.44 71 ILE A O 1
ATOM 541 N N . VAL A 1 72 ? -6.210 -7.838 9.905 1.00 76.31 72 VAL A N 1
ATOM 542 C CA . VAL A 1 72 ? -7.370 -8.110 9.054 1.00 76.31 72 VAL A CA 1
ATOM 543 C C . VAL A 1 72 ? -8.299 -9.150 9.684 1.00 76.31 72 VAL A C 1
ATOM 545 O O . VAL A 1 72 ? -9.501 -8.908 9.758 1.00 76.31 72 VAL A O 1
ATOM 548 N N . ARG A 1 73 ? -7.776 -10.263 10.224 1.00 73.94 73 ARG A N 1
ATOM 549 C CA . ARG A 1 73 ? -8.614 -11.318 10.837 1.00 73.94 73 ARG A CA 1
ATOM 550 C C . ARG A 1 73 ? -9.321 -10.880 12.114 1.00 73.94 73 ARG A C 1
ATOM 552 O O . ARG A 1 73 ? -10.366 -11.426 12.446 1.00 73.94 73 ARG A O 1
ATOM 559 N N . GLY A 1 74 ? -8.741 -9.951 12.868 1.00 59.47 74 GLY A N 1
ATOM 560 C CA . GLY A 1 74 ? -9.323 -9.481 14.124 1.00 59.47 74 GLY A CA 1
ATOM 561 C C . GLY A 1 74 ? -10.088 -8.157 14.016 1.00 59.47 74 GLY A C 1
ATOM 562 O O . GLY A 1 74 ? -10.500 -7.643 15.061 1.00 59.47 74 GLY A O 1
ATOM 563 N N . ALA A 1 75 ? -10.255 -7.591 12.812 1.00 52.94 75 ALA A N 1
ATOM 564 C CA . ALA A 1 75 ? -10.966 -6.331 12.584 1.00 52.94 75 ALA A CA 1
ATOM 565 C C . ALA A 1 75 ? -12.453 -6.462 12.974 1.00 52.94 75 ALA A C 1
ATOM 567 O O . ALA A 1 75 ? -13.194 -7.232 12.380 1.00 52.94 75 ALA A O 1
ATOM 568 N N . VAL A 1 76 ? -12.857 -5.895 14.117 1.00 50.50 76 VAL A N 1
ATOM 569 C CA . VAL A 1 76 ? -13.533 -4.583 14.265 1.00 50.50 76 VAL A CA 1
ATOM 570 C C . VAL A 1 76 ? -12.581 -3.434 14.718 1.00 50.50 76 VAL A C 1
ATOM 572 O O . VAL A 1 76 ? -13.063 -2.373 15.096 1.00 50.50 76 VAL A O 1
ATOM 575 N N . ALA A 1 77 ? -11.241 -3.620 14.772 1.00 50.34 77 ALA A N 1
ATOM 576 C CA . ALA A 1 77 ? -10.414 -2.876 15.746 1.00 50.34 77 ALA A CA 1
ATOM 577 C C . ALA A 1 77 ? -8.896 -2.556 15.457 1.00 50.34 77 ALA A C 1
ATOM 579 O O . ALA A 1 77 ? -8.107 -3.338 15.967 1.00 50.34 77 ALA A O 1
ATOM 580 N N . TRP A 1 78 ? -8.398 -1.438 14.848 1.00 55.94 78 TRP A N 1
ATOM 581 C CA . TRP A 1 78 ? -6.923 -1.060 14.859 1.00 55.94 78 TRP A CA 1
ATOM 582 C C . TRP A 1 78 ? -6.495 0.438 14.668 1.00 55.94 78 TRP A C 1
ATOM 584 O O . TRP A 1 78 ? -7.250 1.222 14.119 1.00 55.94 78 TRP A O 1
ATOM 594 N N . ALA A 1 79 ? -5.311 0.826 15.196 1.00 55.09 79 ALA A N 1
ATOM 595 C CA . ALA A 1 79 ? -4.776 2.206 15.364 1.00 55.09 79 ALA A CA 1
ATOM 596 C C . ALA A 1 79 ? -4.128 2.803 14.095 1.00 55.09 79 ALA A C 1
ATOM 598 O O . ALA A 1 79 ? -3.921 2.085 13.122 1.00 55.09 79 ALA A O 1
ATOM 599 N N . VAL A 1 80 ? -3.675 4.068 14.128 1.00 57.91 80 VAL A N 1
ATOM 600 C CA . VAL A 1 80 ? -2.922 4.715 13.016 1.00 57.91 80 VAL A CA 1
ATOM 601 C C . VAL A 1 80 ? -1.753 3.846 12.526 1.00 57.91 80 VAL A C 1
ATOM 603 O O . VAL A 1 80 ? -1.594 3.608 11.334 1.00 57.91 80 VAL A O 1
ATOM 606 N N . ALA A 1 81 ? -0.979 3.264 13.443 1.00 60.06 81 ALA A N 1
ATOM 607 C CA . ALA A 1 81 ? 0.108 2.350 13.090 1.00 60.06 81 ALA A CA 1
ATOM 608 C C . ALA A 1 81 ? -0.380 1.071 12.378 1.00 60.06 81 ALA A C 1
ATOM 610 O O . ALA A 1 81 ? 0.320 0.526 11.529 1.00 60.06 81 ALA A O 1
ATOM 611 N N . ALA A 1 82 ? -1.591 0.594 12.658 1.00 69.06 82 ALA A N 1
ATOM 612 C CA . ALA A 1 82 ? -2.170 -0.515 11.911 1.00 69.06 82 ALA A CA 1
ATOM 613 C C . ALA A 1 82 ? -2.668 -0.081 10.529 1.00 69.06 82 ALA A C 1
ATOM 615 O O . ALA A 1 82 ? -2.474 -0.836 9.582 1.00 69.06 82 ALA A O 1
ATOM 616 N N . ALA A 1 83 ? -3.213 1.132 10.384 1.00 77.62 83 ALA A N 1
ATOM 617 C CA . ALA A 1 83 ? -3.477 1.717 9.070 1.00 77.62 83 ALA A CA 1
ATOM 618 C C . ALA A 1 83 ? -2.190 1.780 8.229 1.00 77.62 83 ALA A C 1
ATOM 620 O O . ALA A 1 83 ? -2.197 1.341 7.081 1.00 77.62 83 ALA A O 1
ATOM 621 N N . SER A 1 84 ? -1.058 2.154 8.840 1.00 82.12 84 SER A N 1
ATOM 622 C CA . SER A 1 84 ? 0.250 2.148 8.167 1.00 82.12 84 SER A CA 1
ATOM 623 C C . SER A 1 84 ? 0.650 0.764 7.654 1.00 82.12 84 SER A C 1
ATOM 625 O O . SER A 1 84 ? 1.075 0.607 6.509 1.00 82.12 84 SER A O 1
ATOM 627 N N . ILE A 1 85 ? 0.468 -0.277 8.476 1.00 84.94 85 ILE A N 1
ATOM 628 C CA . ILE A 1 85 ? 0.788 -1.662 8.111 1.00 84.94 85 ILE A CA 1
ATOM 629 C C . ILE A 1 85 ? -0.155 -2.150 7.008 1.00 84.94 85 ILE A C 1
ATOM 631 O O . ILE A 1 85 ? 0.311 -2.748 6.040 1.00 84.94 85 ILE A O 1
ATOM 635 N N . VAL A 1 86 ? -1.457 -1.868 7.120 1.00 84.69 86 VAL A N 1
ATOM 636 C CA . VAL A 1 86 ? -2.465 -2.261 6.125 1.00 84.69 86 VAL A CA 1
ATOM 637 C C . VAL A 1 86 ? -2.183 -1.602 4.783 1.00 84.69 86 VAL A C 1
ATOM 639 O O . VAL A 1 86 ? -2.102 -2.307 3.775 1.00 84.69 86 VAL A O 1
ATOM 642 N N . ALA A 1 87 ? -1.964 -0.288 4.762 1.00 87.38 87 ALA A N 1
ATOM 643 C CA . ALA A 1 87 ? -1.627 0.443 3.548 1.00 87.38 87 ALA A CA 1
ATOM 644 C C . ALA A 1 87 ? -0.319 -0.080 2.931 1.00 87.38 87 ALA A C 1
ATOM 646 O O . ALA A 1 87 ? -0.263 -0.361 1.731 1.00 87.38 87 ALA A O 1
ATOM 647 N N . LYS A 1 88 ? 0.719 -0.299 3.751 1.00 91.50 88 LYS A N 1
ATOM 648 C CA . LYS A 1 88 ? 2.033 -0.766 3.289 1.00 91.50 88 LYS A CA 1
ATOM 649 C C . LYS A 1 88 ? 1.986 -2.164 2.686 1.00 91.50 88 LYS A C 1
ATOM 651 O O . LYS A 1 88 ? 2.491 -2.356 1.583 1.00 91.50 88 LYS A O 1
ATOM 656 N N . VAL A 1 89 ? 1.404 -3.128 3.396 1.00 91.25 89 VAL A N 1
ATOM 657 C CA . VAL A 1 89 ? 1.338 -4.526 2.942 1.00 91.25 89 VAL A CA 1
ATOM 658 C C . VAL A 1 89 ? 0.468 -4.646 1.696 1.00 91.25 89 VAL A C 1
ATOM 660 O O . VAL A 1 89 ? 0.887 -5.262 0.717 1.00 91.25 89 VAL A O 1
ATOM 663 N N . THR A 1 90 ? -0.691 -3.982 1.681 1.00 91.50 90 THR A N 1
ATOM 664 C CA . THR A 1 90 ? -1.583 -3.969 0.512 1.00 91.50 90 THR A CA 1
ATOM 665 C C . THR A 1 90 ? -0.867 -3.410 -0.714 1.00 91.50 90 THR A C 1
ATOM 667 O O . THR A 1 90 ? -0.873 -4.035 -1.775 1.00 91.50 90 THR A O 1
ATOM 670 N N . ARG A 1 91 ? -0.178 -2.273 -0.566 1.00 94.50 91 ARG A N 1
ATOM 671 C CA . ARG A 1 91 ? 0.552 -1.669 -1.679 1.00 94.50 91 ARG A CA 1
ATOM 672 C C . ARG A 1 91 ? 1.727 -2.523 -2.149 1.00 94.50 91 ARG A C 1
ATOM 674 O O . ARG A 1 91 ? 1.933 -2.658 -3.351 1.00 94.50 91 ARG A O 1
ATOM 681 N N . ASP A 1 92 ? 2.513 -3.090 -1.236 1.00 94.56 92 ASP A N 1
ATOM 682 C CA . ASP A 1 92 ? 3.674 -3.903 -1.611 1.00 94.56 92 ASP A CA 1
ATOM 683 C C . ASP A 1 92 ? 3.252 -5.150 -2.406 1.00 94.56 92 ASP A C 1
ATOM 685 O O . ASP A 1 92 ? 3.922 -5.486 -3.384 1.00 94.56 92 ASP A O 1
ATOM 689 N N . ARG A 1 93 ? 2.119 -5.776 -2.045 1.00 94.69 93 ARG A N 1
ATOM 690 C CA . ARG A 1 93 ? 1.505 -6.882 -2.801 1.00 94.69 93 ARG A CA 1
ATOM 691 C C . ARG A 1 93 ? 1.063 -6.439 -4.202 1.00 94.69 93 ARG A C 1
ATOM 693 O O . ARG A 1 93 ? 1.405 -7.104 -5.173 1.00 94.69 93 ARG A O 1
ATOM 700 N N . GLN A 1 94 ? 0.404 -5.285 -4.332 1.00 95.25 94 GLN A N 1
ATOM 701 C CA . GLN A 1 94 ? 0.025 -4.735 -5.644 1.00 95.25 94 GLN A CA 1
ATOM 702 C C . GLN A 1 94 ? 1.242 -4.464 -6.537 1.00 95.25 94 GLN A C 1
ATOM 704 O O . GLN A 1 94 ? 1.222 -4.786 -7.718 1.00 95.25 94 GLN A O 1
ATOM 709 N N . MET A 1 95 ? 2.333 -3.919 -5.990 1.00 97.44 95 MET A N 1
ATOM 710 C CA . MET A 1 95 ? 3.548 -3.694 -6.785 1.00 97.44 95 MET A CA 1
ATOM 711 C C . MET A 1 95 ? 4.199 -5.005 -7.250 1.00 97.44 95 MET A C 1
ATOM 713 O O . MET A 1 95 ? 4.795 -5.026 -8.323 1.00 97.44 95 MET A O 1
ATOM 717 N N . LEU A 1 96 ? 4.089 -6.088 -6.471 1.00 97.25 96 LEU A N 1
ATOM 718 C CA . LEU A 1 96 ? 4.542 -7.419 -6.893 1.00 97.25 96 LEU A CA 1
ATOM 719 C C . LEU A 1 96 ? 3.669 -7.987 -8.014 1.00 97.25 96 LEU A C 1
ATOM 721 O O . LEU A 1 96 ? 4.200 -8.562 -8.957 1.00 97.25 96 LEU A O 1
ATOM 725 N N . GLU A 1 97 ? 2.353 -7.787 -7.955 1.00 97.12 97 GLU A N 1
ATOM 726 C CA . GLU A 1 97 ? 1.459 -8.162 -9.054 1.00 97.12 97 GLU A CA 1
ATOM 727 C C . GLU A 1 97 ? 1.799 -7.384 -10.333 1.00 97.12 97 GLU A C 1
ATOM 729 O O . GLU A 1 97 ? 1.934 -7.976 -11.402 1.00 97.12 97 GLU A O 1
ATOM 734 N N . LEU A 1 98 ? 2.022 -6.070 -10.223 1.00 96.81 98 LEU A N 1
ATOM 735 C CA . LEU A 1 98 ? 2.466 -5.247 -11.350 1.00 96.81 98 LEU A CA 1
ATOM 736 C C . LEU A 1 98 ? 3.805 -5.726 -11.917 1.00 96.81 98 LEU A C 1
ATOM 738 O O . LEU A 1 98 ? 3.956 -5.775 -13.134 1.00 96.81 98 LEU A O 1
ATOM 742 N N . HIS A 1 99 ? 4.750 -6.123 -11.058 1.00 97.81 99 HIS A N 1
ATOM 743 C CA . HIS A 1 99 ? 6.001 -6.735 -11.503 1.00 97.81 99 HIS A CA 1
ATOM 744 C C . HIS A 1 99 ? 5.758 -8.043 -12.262 1.00 97.81 99 HIS A C 1
ATOM 746 O O . HIS A 1 99 ? 6.352 -8.256 -13.308 1.00 97.81 99 HIS A O 1
ATOM 752 N N . GLY A 1 100 ? 4.862 -8.905 -11.773 1.00 97.44 100 GLY A N 1
ATOM 753 C CA . GLY A 1 100 ? 4.511 -10.148 -12.462 1.00 97.44 100 GLY A CA 1
ATOM 754 C C . GLY A 1 100 ? 3.894 -9.921 -13.847 1.00 97.44 100 GLY A C 1
ATOM 755 O O . GLY A 1 100 ? 4.071 -10.750 -14.734 1.00 97.44 100 GLY A O 1
ATOM 756 N N . ARG A 1 101 ? 3.199 -8.793 -14.046 1.00 96.88 101 ARG A N 1
ATOM 757 C CA . ARG A 1 101 ? 2.604 -8.403 -15.336 1.00 96.88 101 ARG A CA 1
ATOM 758 C C . ARG A 1 101 ? 3.630 -7.804 -16.295 1.00 96.88 101 ARG A C 1
ATOM 760 O O . ARG A 1 101 ? 3.564 -8.082 -17.487 1.00 96.88 101 ARG A O 1
ATOM 767 N N . ASP A 1 102 ? 4.563 -7.002 -15.785 1.00 97.00 102 ASP A N 1
ATOM 768 C CA . ASP A 1 102 ? 5.679 -6.470 -16.567 1.00 97.00 102 ASP A CA 1
ATOM 769 C C . ASP A 1 102 ? 6.972 -6.385 -15.731 1.00 97.00 102 ASP A C 1
ATOM 771 O O . ASP A 1 102 ? 7.236 -5.374 -15.061 1.00 97.00 102 ASP A O 1
ATOM 775 N N . PRO A 1 103 ? 7.815 -7.435 -15.777 1.00 97.12 103 PRO A N 1
ATOM 776 C CA . PRO A 1 103 ? 9.028 -7.499 -14.966 1.00 97.12 103 PRO A CA 1
ATOM 777 C C . PRO A 1 103 ? 10.083 -6.454 -15.336 1.00 97.12 103 PRO A C 1
ATOM 779 O O . PRO A 1 103 ? 10.951 -6.143 -14.517 1.00 97.12 103 PRO A O 1
ATOM 782 N N . ARG A 1 104 ? 10.010 -5.885 -16.549 1.00 97.50 104 ARG A N 1
ATOM 783 C CA . ARG A 1 104 ? 11.027 -4.972 -17.102 1.00 97.50 104 ARG A CA 1
ATOM 784 C C . ARG A 1 104 ? 11.221 -3.713 -16.261 1.00 97.50 104 ARG A C 1
ATOM 786 O O . ARG A 1 104 ? 12.288 -3.113 -16.309 1.00 97.50 104 ARG A O 1
ATOM 793 N N . TYR A 1 105 ? 10.207 -3.333 -15.485 1.00 96.25 105 TYR A N 1
ATOM 794 C CA . TYR A 1 105 ? 10.229 -2.146 -14.637 1.00 96.25 105 TYR A CA 1
ATOM 795 C C . TYR A 1 105 ? 10.686 -2.394 -13.196 1.00 96.25 105 TYR A C 1
ATOM 797 O O . TYR A 1 105 ? 10.645 -1.450 -12.421 1.00 96.25 105 TYR A O 1
ATOM 805 N N . GLY A 1 106 ? 11.062 -3.616 -12.790 1.00 96.81 106 GLY A N 1
ATOM 806 C CA . GLY A 1 106 ? 11.702 -3.859 -11.480 1.00 96.81 106 GLY A CA 1
ATOM 807 C C . GLY A 1 106 ? 10.856 -3.535 -10.233 1.00 96.81 106 GLY A C 1
ATOM 808 O O . GLY A 1 106 ? 11.390 -3.306 -9.141 1.00 96.81 106 GLY A O 1
ATOM 809 N N . PHE A 1 107 ? 9.523 -3.491 -10.369 1.00 97.38 107 PHE A N 1
ATOM 810 C CA . PHE A 1 107 ? 8.621 -3.063 -9.291 1.00 97.38 107 PHE A CA 1
ATOM 811 C C . PHE A 1 107 ? 8.698 -3.901 -8.009 1.00 97.38 107 PHE A C 1
ATOM 813 O O . PHE A 1 107 ? 8.334 -3.404 -6.941 1.00 97.38 107 PHE A O 1
ATOM 820 N N . ASP A 1 108 ? 9.191 -5.132 -8.068 1.00 96.62 108 ASP A N 1
ATOM 821 C CA . ASP A 1 108 ? 9.433 -5.986 -6.911 1.00 96.62 108 ASP A CA 1
ATOM 822 C C . ASP A 1 108 ? 10.508 -5.423 -5.967 1.00 96.62 108 ASP A C 1
ATOM 824 O O . ASP A 1 108 ? 10.371 -5.578 -4.750 1.00 96.62 108 ASP A O 1
ATOM 828 N N . ARG A 1 109 ? 11.499 -4.693 -6.492 1.00 94.56 109 ARG A N 1
ATOM 829 C CA . ARG A 1 109 ? 12.632 -4.145 -5.730 1.00 94.56 109 ARG A CA 1
ATOM 830 C C . ARG A 1 109 ? 12.322 -2.761 -5.169 1.00 94.56 109 ARG A C 1
ATOM 832 O O . ARG A 1 109 ? 12.323 -2.562 -3.955 1.00 94.56 109 ARG A O 1
ATOM 839 N N . HIS A 1 110 ? 11.996 -1.808 -6.040 1.00 95.31 110 HIS A N 1
ATOM 840 C CA . HIS A 1 110 ? 11.824 -0.400 -5.659 1.00 95.31 110 HIS A CA 1
ATOM 841 C C . HIS A 1 110 ? 10.364 0.018 -5.470 1.00 95.31 110 HIS A C 1
ATOM 843 O O . HIS A 1 110 ? 10.104 1.181 -5.182 1.00 95.31 110 HIS A O 1
ATOM 849 N N . LYS A 1 111 ? 9.380 -0.879 -5.626 1.00 96.25 111 LYS A N 1
ATOM 850 C CA . LYS A 1 111 ? 7.956 -0.605 -5.329 1.00 96.25 111 LYS A CA 1
ATOM 851 C C . LYS A 1 111 ? 7.410 0.662 -6.012 1.00 96.25 111 LYS A C 1
ATOM 853 O O . LYS A 1 111 ? 6.554 1.356 -5.456 1.00 96.25 111 LYS A O 1
ATOM 858 N N . GLY A 1 112 ? 7.925 0.982 -7.200 1.00 94.06 112 GLY A N 1
ATOM 859 C CA . GLY A 1 112 ? 7.526 2.148 -7.993 1.00 94.06 112 GLY A CA 1
ATOM 860 C C . GLY A 1 112 ? 8.129 3.488 -7.551 1.00 94.06 112 GLY A C 1
ATOM 861 O O . GLY A 1 112 ? 7.793 4.508 -8.147 1.00 94.06 112 GLY A O 1
ATOM 862 N N . TYR A 1 113 ? 9.013 3.526 -6.546 1.00 93.62 113 TYR A N 1
ATOM 863 C CA . TYR A 1 113 ? 9.813 4.723 -6.246 1.00 93.62 113 TYR A CA 1
ATOM 864 C C . TYR A 1 113 ? 10.757 5.052 -7.411 1.00 93.62 113 TYR A C 1
ATOM 866 O O . TYR A 1 113 ? 11.151 4.158 -8.157 1.00 93.62 113 TYR A O 1
ATOM 874 N N . ALA A 1 114 ? 11.086 6.333 -7.586 1.00 92.00 114 ALA A N 1
ATOM 875 C CA . ALA A 1 114 ? 11.979 6.835 -8.634 1.00 92.00 114 ALA A CA 1
ATOM 876 C C . ALA A 1 114 ? 13.460 6.567 -8.292 1.00 92.00 114 ALA A C 1
ATOM 878 O O . ALA A 1 114 ? 14.236 7.492 -8.080 1.00 92.00 114 ALA A O 1
ATOM 879 N N . THR A 1 115 ? 13.836 5.296 -8.153 1.00 92.56 115 THR A N 1
ATOM 880 C CA . THR A 1 115 ? 15.234 4.873 -7.973 1.00 92.56 115 THR A CA 1
ATOM 881 C C . THR A 1 115 ? 15.962 4.859 -9.313 1.00 92.56 115 THR A C 1
ATOM 883 O O . THR A 1 115 ? 15.303 4.741 -10.342 1.00 92.56 115 THR A O 1
ATOM 886 N N . ALA A 1 116 ? 17.299 4.892 -9.310 1.00 90.56 116 ALA A N 1
ATOM 887 C CA . ALA A 1 116 ? 18.111 4.824 -10.532 1.00 90.56 116 ALA A CA 1
ATOM 888 C C . ALA A 1 116 ? 17.663 3.687 -11.476 1.00 90.56 116 ALA A C 1
ATOM 890 O O . ALA A 1 116 ? 17.291 3.965 -12.611 1.00 90.56 116 ALA A O 1
ATOM 891 N N . ASP A 1 117 ? 17.536 2.457 -10.960 1.00 93.62 117 ASP A N 1
ATOM 892 C CA . ASP A 1 117 ? 17.056 1.287 -11.717 1.00 93.62 117 ASP A CA 1
ATOM 893 C C . ASP A 1 117 ? 15.688 1.518 -12.392 1.00 93.62 117 ASP A C 1
ATOM 895 O O . ASP A 1 117 ? 15.436 1.064 -13.507 1.00 93.62 117 ASP A O 1
ATOM 899 N N . HIS A 1 118 ? 14.780 2.236 -11.726 1.00 94.19 118 HIS A N 1
ATOM 900 C CA . HIS A 1 118 ? 13.449 2.499 -12.266 1.00 94.19 118 HIS A CA 1
ATOM 901 C C . HIS A 1 118 ? 13.498 3.560 -13.366 1.00 94.19 118 HIS A C 1
ATOM 903 O O . HIS A 1 118 ? 12.793 3.445 -14.367 1.00 94.19 118 HIS A O 1
ATOM 909 N N . LEU A 1 119 ? 14.325 4.593 -13.186 1.00 91.31 119 LEU A N 1
ATOM 910 C CA . LEU A 1 119 ? 14.517 5.637 -14.190 1.00 91.31 119 LEU A CA 1
ATOM 911 C C . LEU A 1 119 ? 15.180 5.075 -15.443 1.00 91.31 119 LEU A C 1
ATOM 913 O O . LEU A 1 119 ? 14.743 5.395 -16.542 1.00 91.31 119 LEU A O 1
ATOM 917 N N . GLU A 1 120 ? 16.156 4.182 -15.284 1.00 92.38 120 GLU A N 1
ATOM 918 C CA . GLU A 1 120 ? 16.783 3.468 -16.395 1.00 92.38 120 GLU A CA 1
ATOM 919 C C . GLU A 1 120 ? 15.755 2.632 -17.174 1.00 92.38 120 GLU A C 1
ATOM 921 O O . GLU A 1 120 ? 15.685 2.710 -18.402 1.00 92.38 120 GLU A O 1
ATOM 926 N N . ALA A 1 121 ? 14.891 1.890 -16.473 1.00 94.12 121 ALA A N 1
ATOM 927 C CA . ALA A 1 121 ? 13.818 1.135 -17.114 1.00 94.12 121 ALA A CA 1
ATOM 928 C C . ALA A 1 121 ? 12.842 2.048 -17.878 1.00 94.12 121 ALA A C 1
ATOM 930 O O . ALA A 1 121 ? 12.455 1.734 -19.003 1.00 94.12 121 ALA A O 1
ATOM 931 N N . VAL A 1 122 ? 12.466 3.195 -17.306 1.00 92.62 122 VAL A N 1
ATOM 932 C CA . VAL A 1 122 ? 11.600 4.178 -17.981 1.00 92.62 122 VAL A CA 1
ATOM 933 C C . VAL A 1 122 ? 12.301 4.809 -19.185 1.00 92.62 122 VAL A C 1
ATOM 935 O O . VAL A 1 122 ? 11.669 4.954 -20.227 1.00 92.62 122 VAL A O 1
ATOM 938 N N . ALA A 1 123 ? 13.591 5.132 -19.095 1.00 89.81 123 ALA A N 1
ATOM 939 C CA . ALA A 1 123 ? 14.363 5.659 -20.220 1.00 89.81 123 ALA A CA 1
ATOM 940 C C . ALA A 1 123 ? 14.451 4.646 -21.373 1.00 89.81 123 ALA A C 1
ATOM 942 O O . ALA A 1 123 ? 14.359 5.015 -22.541 1.00 89.81 123 ALA A O 1
ATOM 943 N N . ARG A 1 124 ? 14.579 3.355 -21.048 1.00 94.88 124 ARG A N 1
ATOM 944 C CA . ARG A 1 124 ? 14.703 2.277 -22.034 1.00 94.88 124 ARG A CA 1
ATOM 945 C C . ARG A 1 124 ? 13.374 1.853 -22.660 1.00 94.88 124 ARG A C 1
ATOM 947 O O . ARG A 1 124 ? 13.341 1.523 -23.843 1.00 94.88 124 ARG A O 1
ATOM 954 N N . PHE A 1 125 ? 12.303 1.789 -21.873 1.00 94.81 125 PHE A N 1
ATOM 955 C CA . PHE A 1 125 ? 11.025 1.193 -22.288 1.00 94.81 125 PHE A CA 1
ATOM 956 C C . PHE A 1 125 ? 9.876 2.201 -22.391 1.00 94.81 125 PHE A C 1
ATOM 958 O O . PHE A 1 125 ? 8.780 1.837 -22.814 1.00 94.81 125 PHE A O 1
ATOM 965 N N . GLY A 1 126 ? 10.107 3.457 -22.013 1.00 91.19 126 GLY A N 1
ATOM 966 C CA . GLY A 1 126 ? 9.070 4.471 -21.879 1.00 91.19 126 GLY A CA 1
ATOM 967 C C . GLY A 1 126 ? 8.181 4.252 -20.653 1.00 91.19 126 GLY A C 1
ATOM 968 O O . GLY A 1 126 ? 8.337 3.303 -19.879 1.00 91.19 126 GLY A O 1
ATOM 969 N N . TYR A 1 127 ? 7.215 5.151 -20.471 1.00 92.19 127 TYR A N 1
ATOM 970 C CA . TYR A 1 127 ? 6.182 5.002 -19.448 1.00 92.19 127 TYR A CA 1
ATOM 971 C C . TYR A 1 127 ? 5.184 3.898 -19.816 1.00 92.19 127 TYR A C 1
ATOM 973 O O . TYR A 1 127 ? 4.667 3.869 -20.930 1.00 92.19 127 TYR A O 1
ATOM 981 N N . SER A 1 128 ? 4.846 3.060 -18.839 1.00 92.19 128 SER A N 1
ATOM 982 C CA . SER A 1 128 ? 3.712 2.132 -18.901 1.00 92.19 128 SER A CA 1
ATOM 983 C C . SER A 1 128 ? 2.413 2.790 -18.417 1.00 92.19 128 SER A C 1
ATOM 985 O O . SER A 1 128 ? 2.411 3.922 -17.921 1.00 92.19 128 SER A O 1
ATOM 987 N N . ASP A 1 129 ? 1.307 2.049 -18.482 1.00 92.81 129 ASP A N 1
ATOM 988 C CA . ASP A 1 129 ? -0.014 2.504 -18.026 1.00 92.81 129 ASP A CA 1
ATOM 989 C C . ASP A 1 129 ? -0.099 2.743 -16.512 1.00 92.81 129 ASP A C 1
ATOM 991 O O . ASP A 1 129 ? -0.962 3.482 -16.043 1.00 92.81 129 ASP A O 1
ATOM 995 N N . VAL A 1 130 ? 0.804 2.149 -15.726 1.00 94.81 130 VAL A N 1
ATOM 996 C CA . VAL A 1 130 ? 0.811 2.305 -14.262 1.00 94.81 130 VAL A CA 1
ATOM 997 C C . VAL A 1 130 ? 1.690 3.457 -13.780 1.00 94.81 130 VAL A C 1
ATOM 999 O O . VAL A 1 130 ? 1.768 3.709 -12.573 1.00 94.81 130 VAL A O 1
ATOM 1002 N N . HIS A 1 131 ? 2.361 4.166 -14.691 1.00 94.62 131 HIS A N 1
ATOM 1003 C CA . HIS A 1 131 ? 3.166 5.339 -14.362 1.00 94.62 131 HIS A CA 1
ATOM 1004 C C . HIS A 1 131 ? 2.309 6.598 -14.242 1.00 94.62 131 HIS A C 1
ATOM 1006 O O . HIS A 1 131 ? 1.441 6.895 -15.062 1.00 94.62 131 HIS A O 1
ATOM 1012 N N . ARG A 1 132 ? 2.594 7.396 -13.214 1.00 91.94 132 ARG A N 1
ATOM 1013 C CA . ARG A 1 132 ? 1.881 8.639 -12.925 1.00 91.94 132 ARG A CA 1
ATOM 1014 C C . ARG A 1 132 ? 2.480 9.778 -13.740 1.00 91.94 132 ARG A C 1
ATOM 1016 O O . ARG A 1 132 ? 3.392 10.457 -13.284 1.00 91.94 132 ARG A O 1
ATOM 1023 N N . ARG A 1 133 ? 1.935 10.018 -14.932 1.00 83.25 133 ARG A N 1
ATOM 1024 C CA . ARG A 1 133 ? 2.429 11.044 -15.875 1.00 83.25 133 ARG A CA 1
ATOM 1025 C C . ARG A 1 133 ? 2.377 12.481 -15.337 1.00 83.25 133 ARG A C 1
ATOM 1027 O O . ARG A 1 133 ? 3.133 13.333 -15.788 1.00 83.25 133 ARG A O 1
ATOM 1034 N N . SER A 1 134 ? 1.492 12.752 -14.377 1.00 81.06 134 SER A N 1
ATOM 1035 C CA . SER A 1 134 ? 1.398 14.047 -13.691 1.00 81.06 134 SER A CA 1
ATOM 1036 C C . SER A 1 134 ? 2.437 14.226 -12.582 1.00 81.06 134 SER A C 1
ATOM 1038 O O . SER A 1 134 ? 2.647 15.344 -12.116 1.00 81.06 134 SER A O 1
ATOM 1040 N N . PHE A 1 135 ? 3.083 13.146 -12.136 1.00 73.75 135 PHE A N 1
ATOM 1041 C CA . PHE A 1 135 ? 4.078 13.206 -11.080 1.00 73.75 135 PHE A CA 1
ATOM 1042 C C . PHE A 1 135 ? 5.441 13.520 -11.688 1.00 73.75 135 PHE A C 1
ATOM 1044 O O . PHE A 1 135 ? 6.001 12.708 -12.423 1.00 73.75 135 PHE A O 1
ATOM 1051 N N . ARG A 1 136 ? 5.966 14.708 -11.374 1.00 65.50 136 ARG A N 1
ATOM 1052 C CA . ARG A 1 136 ? 7.264 15.182 -11.855 1.00 65.50 136 ARG A CA 1
ATOM 1053 C C . ARG A 1 136 ? 8.261 15.322 -10.699 1.00 65.50 136 ARG A C 1
ATOM 1055 O O . ARG A 1 136 ? 8.300 16.383 -10.081 1.00 65.50 136 ARG A O 1
ATOM 1062 N N . PRO A 1 137 ? 9.029 14.276 -10.342 1.00 60.72 137 PRO A N 1
ATOM 1063 C CA . PRO A 1 137 ? 10.096 14.417 -9.356 1.00 60.72 137 PRO A CA 1
ATOM 1064 C C . PRO A 1 137 ? 11.163 15.356 -9.919 1.00 60.72 137 PRO A C 1
ATOM 1066 O O . PRO A 1 137 ? 11.584 15.164 -11.055 1.00 60.72 137 PRO A O 1
ATOM 1069 N N . SER A 1 138 ? 11.623 16.335 -9.142 1.00 58.03 138 SER A N 1
ATOM 1070 C CA . SER A 1 138 ? 12.677 17.271 -9.567 1.00 58.03 138 SER A CA 1
ATOM 1071 C C . SER A 1 138 ? 13.935 16.549 -10.069 1.00 58.03 138 SER A C 1
ATOM 1073 O O . SER A 1 138 ? 14.475 16.899 -11.107 1.00 58.03 138 SER A O 1
ATOM 1075 N N . THR A 1 139 ? 14.308 15.436 -9.431 1.00 57.47 139 THR A N 1
ATOM 1076 C CA . THR A 1 139 ? 15.452 14.591 -9.821 1.00 57.47 139 THR A CA 1
ATOM 1077 C C . THR A 1 139 ? 15.296 13.853 -11.157 1.00 57.47 139 THR A C 1
ATOM 1079 O O . THR A 1 139 ? 16.224 13.171 -11.570 1.00 57.47 139 THR A O 1
ATOM 1082 N N . LEU A 1 140 ? 14.122 13.900 -11.791 1.00 57.53 140 LEU A N 1
ATOM 1083 C CA . LEU A 1 140 ? 13.807 13.163 -13.021 1.00 57.53 140 LEU A CA 1
ATOM 1084 C C . LEU A 1 140 ? 13.918 14.047 -14.276 1.00 57.53 140 LEU A C 1
ATOM 1086 O O . LEU A 1 140 ? 14.029 13.510 -15.371 1.00 57.53 140 LEU A O 1
ATOM 1090 N N . PHE A 1 141 ? 13.890 15.376 -14.118 1.00 53.56 141 PHE A N 1
ATOM 1091 C CA . PHE A 1 141 ? 13.883 16.334 -15.233 1.00 53.56 141 PHE A CA 1
ATOM 1092 C C . PHE A 1 141 ? 15.182 17.138 -15.368 1.00 53.56 141 PHE A C 1
ATOM 1094 O O . PHE A 1 141 ? 15.452 17.618 -16.457 1.00 53.56 141 PHE A O 1
ATOM 1101 N N . ASP A 1 142 ? 16.050 17.172 -14.352 1.00 49.34 142 ASP A N 1
ATOM 1102 C CA . ASP A 1 142 ? 17.374 17.819 -14.461 1.00 49.34 142 ASP A CA 1
ATOM 1103 C C . ASP A 1 142 ? 18.390 17.024 -15.318 1.00 49.34 142 ASP A C 1
ATOM 1105 O O . ASP A 1 142 ? 19.538 17.430 -15.461 1.00 49.34 142 ASP A O 1
ATOM 1109 N N . THR A 1 143 ? 18.014 15.855 -15.854 1.00 44.38 143 THR A N 1
ATOM 1110 C CA . THR A 1 143 ? 18.894 14.988 -16.673 1.00 44.38 143 THR A CA 1
ATOM 1111 C C . THR A 1 143 ? 18.388 14.778 -18.103 1.00 44.38 143 THR A C 1
ATOM 1113 O O . THR A 1 143 ? 18.982 13.993 -18.839 1.00 44.38 143 THR A O 1
ATOM 1116 N N . ILE A 1 144 ? 17.268 15.410 -18.477 1.00 47.22 144 ILE A N 1
ATOM 1117 C CA . ILE A 1 144 ? 16.589 15.188 -19.768 1.00 47.22 144 ILE A CA 1
ATOM 1118 C C . ILE A 1 144 ? 16.473 16.484 -20.603 1.00 47.22 144 ILE A C 1
ATOM 1120 O O . ILE A 1 144 ? 15.997 16.420 -21.733 1.00 47.22 144 ILE A O 1
ATOM 1124 N N . ASP A 1 145 ? 16.982 17.618 -20.113 1.00 41.66 145 ASP A N 1
ATOM 1125 C CA . ASP A 1 145 ? 17.140 18.855 -20.901 1.00 41.66 145 ASP A CA 1
ATOM 1126 C C . ASP A 1 145 ? 18.594 19.063 -21.361 1.00 41.66 145 ASP A C 1
ATOM 1128 O O . ASP A 1 145 ? 19.517 18.896 -20.526 1.00 41.66 145 ASP A O 1
#

Radius of gyration: 18.57 Å; chains: 1; bounding box: 36×30×59 Å

Sequence (145 aa):
MVRVPATRTLENSLRRVGFVHVAGVDEVGRGCLAGPVVAAAVLLHPDRHIPGVCDSKLVPSVKREQLYERIVRGAVAWAVAAASIVAKVTRDRQMLELHGRDPRYGFDRHKGYATADHLEAVARFGYSDVHRRSFRPSTLFDTID